Protein AF-A0A822HNU4-F1 (afdb_monomer_lite)

pLDDT: mean 70.46, std 12.96, range [39.0, 88.69]

Structure (mmCIF, N/CA/C/O backbone):
data_AF-A0A822HNU4-F1
#
_entry.id   AF-A0A822HNU4-F1
#
loop_
_atom_site.group_PDB
_atom_site.id
_atom_site.type_symbol
_atom_site.label_atom_id
_atom_site.label_alt_id
_atom_site.label_comp_id
_atom_site.label_asym_id
_atom_site.label_entity_id
_atom_site.label_seq_id
_atom_site.pdbx_PDB_ins_code
_atom_site.Cartn_x
_atom_site.Cartn_y
_atom_site.Cartn_z
_atom_site.occupancy
_atom_site.B_iso_or_equiv
_atom_site.auth_seq_id
_atom_site.auth_comp_id
_atom_site.auth_asym_id
_atom_site.auth_atom_id
_atom_site.pdbx_PDB_model_num
ATOM 1 N N . MET A 1 1 ? 15.288 2.604 12.916 1.00 50.47 1 MET A N 1
ATOM 2 C CA . MET A 1 1 ? 14.546 2.925 11.674 1.00 50.47 1 MET A CA 1
ATOM 3 C C . MET A 1 1 ? 13.458 1.873 11.513 1.00 50.47 1 MET A C 1
ATOM 5 O O . MET A 1 1 ? 13.766 0.708 11.719 1.00 50.47 1 MET A O 1
ATOM 9 N N . LEU A 1 2 ? 12.206 2.253 11.244 1.00 57.34 2 LEU A N 1
ATOM 10 C CA . LEU A 1 2 ? 11.113 1.291 11.057 1.00 57.34 2 LEU A CA 1
ATOM 11 C C . LEU A 1 2 ? 11.173 0.763 9.615 1.00 57.34 2 LEU A C 1
ATOM 13 O O . LEU A 1 2 ? 11.133 1.569 8.686 1.00 57.34 2 LEU A O 1
ATOM 17 N N . THR A 1 3 ? 11.328 -0.547 9.431 1.00 70.06 3 THR A N 1
ATOM 18 C CA . THR A 1 3 ? 11.323 -1.178 8.100 1.00 70.06 3 THR A CA 1
ATOM 19 C C . THR A 1 3 ? 9.888 -1.302 7.575 1.00 70.06 3 THR A C 1
ATOM 21 O O . THR A 1 3 ? 8.951 -1.356 8.373 1.00 70.06 3 THR A O 1
ATOM 24 N N . ARG A 1 4 ? 9.700 -1.410 6.252 1.00 57.56 4 ARG A N 1
ATOM 25 C CA . ARG A 1 4 ? 8.381 -1.603 5.610 1.00 57.56 4 ARG A CA 1
ATOM 26 C C . ARG A 1 4 ? 7.612 -2.789 6.203 1.00 57.56 4 ARG A C 1
ATOM 28 O O . ARG A 1 4 ? 6.430 -2.681 6.506 1.00 57.56 4 ARG A O 1
ATOM 35 N N . GLN A 1 5 ? 8.311 -3.896 6.452 1.00 64.50 5 GLN A N 1
ATOM 36 C CA . GLN A 1 5 ? 7.747 -5.091 7.083 1.00 64.50 5 GLN A CA 1
ATOM 37 C C . GLN A 1 5 ? 7.405 -4.869 8.568 1.00 64.50 5 GLN A C 1
ATOM 39 O O . GLN A 1 5 ? 6.380 -5.352 9.040 1.00 64.50 5 GLN A O 1
ATOM 44 N N . GLY A 1 6 ? 8.215 -4.096 9.300 1.00 65.94 6 GLY A N 1
ATOM 45 C CA . GLY A 1 6 ? 7.912 -3.716 10.683 1.00 65.94 6 GLY A CA 1
ATOM 46 C C . GLY A 1 6 ? 6.702 -2.781 10.788 1.00 65.94 6 GLY A C 1
ATOM 47 O O . GLY A 1 6 ? 5.879 -2.936 11.685 1.00 65.94 6 GLY A O 1
ATOM 48 N N . ALA A 1 7 ? 6.546 -1.850 9.842 1.00 60.84 7 ALA A N 1
ATOM 49 C CA . ALA A 1 7 ? 5.365 -0.992 9.755 1.00 60.84 7 ALA A CA 1
ATOM 50 C C . ALA A 1 7 ? 4.096 -1.807 9.463 1.00 60.84 7 ALA A C 1
ATOM 52 O O . ALA A 1 7 ? 3.082 -1.603 10.126 1.00 60.84 7 ALA A O 1
ATOM 53 N N . ALA A 1 8 ? 4.187 -2.786 8.554 1.00 57.97 8 ALA A N 1
ATOM 54 C CA . ALA A 1 8 ? 3.113 -3.729 8.239 1.00 57.97 8 ALA A CA 1
ATOM 55 C C . ALA A 1 8 ? 2.577 -4.453 9.476 1.00 57.97 8 ALA A C 1
ATOM 57 O O . ALA A 1 8 ? 1.372 -4.501 9.713 1.00 57.97 8 ALA A O 1
ATOM 58 N N . GLN A 1 9 ? 3.494 -5.013 10.270 1.00 65.62 9 GLN A N 1
ATOM 59 C CA . GLN A 1 9 ? 3.158 -5.785 11.463 1.00 65.62 9 GLN A CA 1
ATOM 60 C C . GLN A 1 9 ? 2.494 -4.909 12.526 1.00 65.62 9 GLN A C 1
ATOM 62 O O . GLN A 1 9 ? 1.530 -5.340 13.154 1.00 65.62 9 GLN A O 1
ATOM 67 N N . LEU A 1 10 ? 2.960 -3.667 12.693 1.00 66.75 10 LEU A N 1
ATOM 68 C CA . LEU A 1 10 ? 2.340 -2.714 13.614 1.00 66.75 10 LEU A CA 1
ATOM 69 C C . LEU A 1 10 ? 0.944 -2.291 13.148 1.00 66.75 10 LEU A C 1
ATOM 71 O O . LEU A 1 10 ? 0.032 -2.258 13.965 1.00 66.75 10 LEU A O 1
ATOM 75 N N . ILE A 1 11 ? 0.751 -2.031 11.850 1.00 63.50 11 ILE A N 1
ATOM 76 C CA . ILE A 1 11 ? -0.570 -1.714 11.284 1.00 63.50 11 ILE A CA 1
ATOM 77 C C . ILE A 1 11 ? -1.542 -2.875 11.522 1.00 63.50 11 ILE A C 1
ATOM 79 O O . ILE A 1 11 ? -2.625 -2.661 12.059 1.00 63.50 11 ILE A O 1
ATOM 83 N N . ALA A 1 12 ? -1.140 -4.107 11.194 1.00 64.00 12 ALA A N 1
ATOM 84 C CA . ALA A 1 12 ? -1.966 -5.295 11.404 1.00 64.00 12 ALA A CA 1
ATOM 85 C C . ALA A 1 12 ? -2.309 -5.510 12.889 1.00 64.00 12 ALA A C 1
ATOM 87 O O . ALA A 1 12 ? -3.452 -5.822 13.222 1.00 64.00 12 ALA A O 1
ATOM 88 N N . SER A 1 13 ? -1.342 -5.290 13.786 1.00 65.94 13 SER A N 1
ATOM 89 C CA . SER A 1 13 ? -1.556 -5.361 15.234 1.00 65.94 13 SER A CA 1
ATOM 90 C C . SER A 1 13 ? -2.537 -4.293 15.724 1.00 65.94 13 SER A C 1
ATOM 92 O O . SER A 1 13 ? -3.386 -4.592 16.558 1.00 65.94 13 SER A O 1
ATOM 94 N N . GLU A 1 14 ? -2.449 -3.061 15.219 1.00 66.12 14 GLU A N 1
ATOM 95 C CA . GLU A 1 14 ? -3.356 -1.973 15.600 1.00 66.12 14 GLU A CA 1
ATOM 96 C C . GLU A 1 14 ? -4.771 -2.169 15.043 1.00 66.12 14 GLU A C 1
ATOM 98 O O . GLU A 1 14 ? -5.737 -1.947 15.770 1.00 66.12 14 GLU A O 1
ATOM 103 N N . PHE A 1 15 ? -4.919 -2.663 13.810 1.00 64.56 15 PHE A N 1
ATOM 104 C CA . PHE A 1 15 ? -6.227 -3.045 13.268 1.00 64.56 15 PHE A CA 1
ATOM 105 C C . PHE A 1 15 ? -6.868 -4.180 14.069 1.00 64.56 15 PHE A C 1
ATOM 107 O O . PHE A 1 15 ? -8.034 -4.068 14.434 1.00 64.56 15 PHE A O 1
ATOM 114 N N . ALA A 1 16 ? -6.112 -5.230 14.409 1.00 65.62 16 ALA A N 1
ATOM 115 C CA . ALA A 1 16 ? -6.604 -6.314 15.262 1.00 65.62 16 ALA A CA 1
ATOM 116 C C . ALA A 1 16 ? -6.966 -5.821 16.675 1.00 65.62 16 ALA A C 1
ATOM 118 O O . ALA A 1 16 ? -7.899 -6.321 17.304 1.00 65.62 16 ALA A O 1
ATOM 119 N N . ARG A 1 17 ? -6.242 -4.820 17.188 1.00 66.38 17 ARG A N 1
ATOM 120 C CA . ARG A 1 17 ? -6.564 -4.168 18.461 1.00 66.38 17 ARG A CA 1
ATOM 121 C C . ARG A 1 17 ? -7.878 -3.381 18.369 1.00 66.38 17 ARG A C 1
ATOM 123 O O . ARG A 1 17 ? -8.694 -3.470 19.281 1.00 66.38 17 ARG A O 1
ATOM 130 N N . LEU A 1 18 ? -8.095 -2.650 17.274 1.00 62.41 18 LEU A N 1
ATOM 131 C CA . LEU A 1 18 ? -9.304 -1.858 17.022 1.00 62.41 18 LEU A CA 1
ATOM 132 C C . LEU A 1 18 ? -10.544 -2.711 16.717 1.00 62.41 18 LEU A C 1
ATOM 134 O O . LEU A 1 18 ? -11.634 -2.380 17.176 1.00 62.41 18 LEU A O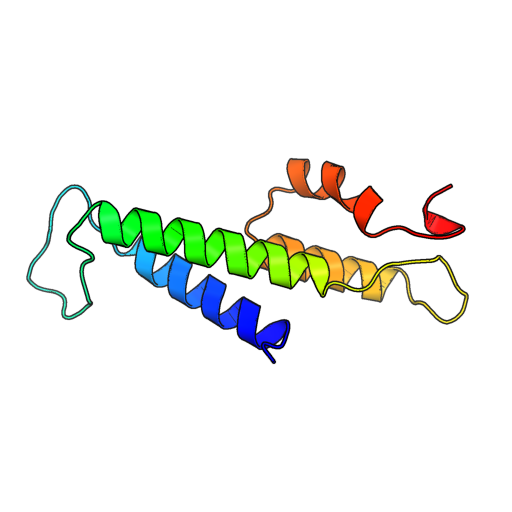 1
ATOM 138 N N . SER A 1 19 ? -10.399 -3.814 15.980 1.00 59.41 19 SER A N 1
ATOM 139 C CA . SER A 1 19 ? -11.516 -4.700 15.613 1.00 59.41 19 SER A CA 1
ATOM 140 C C . SER A 1 19 ? -12.120 -5.441 16.808 1.00 59.41 19 SER A C 1
ATOM 142 O O . SER A 1 19 ? -13.238 -5.934 16.723 1.00 59.41 19 SER A O 1
ATOM 144 N N . ASN A 1 20 ? -11.377 -5.524 17.913 1.00 58.44 20 ASN A N 1
ATOM 145 C CA . ASN A 1 20 ? -11.804 -6.140 19.169 1.00 58.44 20 ASN A CA 1
ATOM 146 C C . ASN A 1 20 ? -12.399 -5.125 20.164 1.00 58.44 20 ASN A C 1
ATOM 148 O O . ASN A 1 20 ? -12.622 -5.457 21.329 1.00 58.44 20 ASN A O 1
ATOM 152 N N . ILE A 1 21 ? -12.642 -3.883 19.734 1.00 56.56 21 ILE A N 1
ATOM 153 C CA . ILE A 1 21 ? -13.325 -2.881 20.552 1.00 56.56 21 ILE A CA 1
ATOM 154 C C . ILE A 1 21 ? -14.826 -3.096 20.413 1.00 56.56 21 ILE A C 1
ATOM 156 O O . ILE A 1 21 ? -15.451 -2.645 19.453 1.00 56.56 21 ILE A O 1
ATOM 160 N N . ASP A 1 22 ? -15.414 -3.762 21.401 1.00 51.56 22 ASP A N 1
ATOM 161 C CA . ASP A 1 22 ? -16.862 -3.793 21.533 1.00 51.56 22 ASP A CA 1
ATOM 162 C C . ASP A 1 22 ? -17.355 -2.443 22.078 1.00 51.56 22 ASP A C 1
ATOM 164 O O . ASP A 1 22 ? -17.272 -2.144 23.270 1.00 51.56 22 ASP A O 1
ATOM 168 N N . ILE A 1 23 ? -17.825 -1.589 21.169 1.00 52.34 23 ILE A N 1
ATOM 169 C CA . ILE A 1 23 ? -18.426 -0.286 21.486 1.00 52.34 23 ILE A CA 1
ATOM 170 C C . ILE A 1 23 ? -19.862 -0.407 22.016 1.00 52.34 23 ILE A C 1
ATOM 172 O O . ILE A 1 23 ? -20.390 0.584 22.520 1.00 52.34 23 ILE A O 1
ATOM 176 N N . ASN A 1 24 ? -20.491 -1.587 21.925 1.00 49.19 24 ASN A N 1
ATOM 177 C CA . ASN A 1 24 ? -21.906 -1.765 22.256 1.00 49.19 24 ASN A CA 1
ATOM 178 C C . ASN A 1 24 ? -22.147 -2.685 23.466 1.00 49.19 24 ASN A C 1
ATOM 180 O O . ASN A 1 24 ? -23.135 -2.470 24.166 1.00 49.19 24 ASN A O 1
ATOM 184 N N . TYR A 1 25 ? -21.263 -3.642 23.772 1.00 45.91 25 TYR A N 1
ATOM 185 C CA . TYR A 1 25 ? -21.374 -4.526 24.941 1.00 45.91 25 TYR A CA 1
ATOM 186 C C . TYR A 1 25 ? -19.997 -4.997 25.447 1.00 45.91 25 TYR A C 1
ATOM 188 O O . TYR A 1 25 ? -19.435 -5.942 24.910 1.00 45.91 25 TYR A O 1
ATOM 196 N N . PRO A 1 26 ? -19.434 -4.432 26.531 1.00 49.28 26 PRO A N 1
ATOM 197 C CA . PRO A 1 26 ? -18.199 -4.962 27.097 1.00 49.28 26 PRO A CA 1
ATOM 198 C C . PRO A 1 26 ? -18.489 -6.296 27.802 1.00 49.28 26 PRO A C 1
ATOM 200 O O . PRO A 1 26 ? -18.816 -6.320 28.993 1.00 49.28 26 PRO A O 1
ATOM 203 N N . ASP A 1 27 ? -18.391 -7.411 27.079 1.00 47.38 27 ASP A N 1
ATOM 204 C CA . ASP A 1 27 ? -18.364 -8.735 27.691 1.00 47.38 27 ASP A CA 1
ATOM 205 C C . ASP A 1 27 ? -17.070 -8.860 28.511 1.00 47.38 27 ASP A C 1
ATOM 207 O O . ASP A 1 27 ? -15.953 -8.861 27.993 1.00 47.38 27 ASP A O 1
ATOM 211 N N . ARG A 1 28 ? -17.226 -8.899 29.837 1.00 50.00 28 ARG A N 1
ATOM 212 C CA . ARG A 1 28 ? -16.124 -8.898 30.812 1.00 50.00 28 ARG A CA 1
ATOM 213 C C . ARG A 1 28 ? -15.438 -10.261 30.946 1.00 50.00 28 ARG A C 1
ATOM 215 O O . ARG A 1 28 ? -14.622 -10.432 31.850 1.00 50.00 28 ARG A O 1
ATOM 222 N N . SER A 1 29 ? -15.791 -11.235 30.109 1.00 54.50 29 SER A N 1
ATOM 223 C CA . SER A 1 29 ? -15.326 -12.618 30.230 1.00 54.50 29 SER A CA 1
ATOM 224 C C . SER A 1 29 ? -14.053 -12.941 29.435 1.00 54.50 29 SER A C 1
ATOM 226 O O . SER A 1 29 ? -13.388 -13.920 29.768 1.00 54.50 29 SER A O 1
ATOM 228 N N . ASN A 1 30 ? -13.650 -12.116 28.456 1.00 43.88 30 ASN A N 1
ATOM 229 C CA . ASN A 1 30 ? -12.450 -12.368 27.649 1.00 43.88 30 ASN A CA 1
ATOM 230 C C . ASN A 1 30 ? -11.263 -11.465 28.028 1.00 43.88 30 ASN A C 1
ATOM 232 O O . ASN A 1 30 ? -11.355 -10.242 28.087 1.00 43.88 30 ASN A O 1
ATOM 236 N N . VAL A 1 31 ? -10.116 -12.106 28.270 1.00 42.78 31 VAL A N 1
ATOM 237 C CA . VAL A 1 31 ? -8.856 -11.560 28.813 1.00 42.78 31 VAL A CA 1
ATOM 238 C C . VAL A 1 31 ? -8.054 -10.784 27.753 1.00 42.78 31 VAL A C 1
ATOM 240 O O . VAL A 1 31 ? -6.850 -10.978 27.587 1.00 42.78 31 VAL A O 1
ATOM 243 N N . HIS A 1 32 ? -8.703 -9.898 27.001 1.00 39.00 32 HIS A N 1
ATOM 244 C CA . HIS A 1 32 ? -8.031 -9.057 26.010 1.00 39.00 32 HIS A CA 1
ATOM 245 C C . HIS A 1 32 ? -8.305 -7.576 26.283 1.00 39.00 32 HIS A C 1
ATOM 247 O O . HIS A 1 32 ? -9.383 -7.237 26.767 1.00 39.00 32 HIS A O 1
ATOM 253 N N . PRO A 1 33 ? -7.316 -6.688 26.061 1.00 43.50 33 PRO A N 1
ATOM 254 C CA . PRO A 1 33 ? -7.400 -5.299 26.488 1.00 43.50 33 PRO A CA 1
ATOM 255 C C . PRO A 1 33 ? -8.479 -4.563 25.688 1.00 43.50 33 PRO A C 1
ATOM 257 O O . PRO A 1 33 ? -8.241 -4.081 24.584 1.00 43.50 33 PRO A O 1
ATOM 260 N N . VAL A 1 34 ? -9.672 -4.486 26.274 1.00 48.31 34 VAL A N 1
ATOM 261 C CA . VAL A 1 34 ? -10.766 -3.622 25.835 1.00 48.31 34 VAL A CA 1
ATOM 262 C C . VAL A 1 34 ? -10.288 -2.175 25.948 1.00 48.31 34 VAL A C 1
ATOM 264 O O . VAL A 1 34 ? -9.829 -1.739 27.004 1.00 48.31 34 VAL A O 1
ATOM 267 N N . ILE A 1 35 ? -10.359 -1.432 24.849 1.00 51.25 35 ILE A N 1
ATOM 268 C CA . ILE A 1 35 ? -10.021 -0.008 24.803 1.00 51.25 35 ILE A CA 1
ATOM 269 C C . ILE A 1 35 ? -11.265 0.760 25.235 1.00 51.25 35 ILE A C 1
ATOM 271 O O . ILE A 1 35 ? -12.270 0.774 24.530 1.00 51.25 35 ILE A O 1
ATOM 275 N N . TYR A 1 36 ? -11.221 1.363 26.420 1.00 51.94 36 TYR A N 1
ATOM 276 C CA . TYR A 1 36 ? -12.414 1.878 27.098 1.00 51.94 36 TYR A CA 1
ATOM 277 C C . TYR A 1 36 ? -12.729 3.344 26.767 1.00 51.94 36 TYR A C 1
ATOM 279 O O . TYR A 1 36 ? -13.736 3.868 27.249 1.00 51.94 36 TYR A O 1
ATOM 287 N N . ARG A 1 37 ? -11.874 4.059 26.015 1.00 56.34 37 ARG A N 1
ATOM 288 C CA . ARG A 1 37 ? -11.999 5.522 25.867 1.00 56.34 37 ARG A CA 1
ATOM 289 C C . ARG A 1 37 ? -11.822 6.005 24.430 1.00 56.34 37 ARG A C 1
ATOM 291 O O . ARG A 1 37 ? -10.854 5.664 23.760 1.00 56.34 37 ARG A O 1
ATOM 298 N N . LEU A 1 38 ? -12.690 6.933 24.014 1.00 60.84 38 LEU A N 1
ATOM 299 C CA . LEU A 1 38 ? -12.640 7.634 22.720 1.00 60.84 38 LEU A CA 1
ATOM 300 C C . LEU A 1 38 ? -11.242 8.200 22.391 1.00 60.84 38 LEU A C 1
ATOM 302 O O . LEU A 1 38 ? -10.808 8.166 21.246 1.00 60.84 38 LEU A O 1
ATOM 306 N N . ALA A 1 39 ? -10.503 8.676 23.396 1.00 62.88 39 ALA A N 1
ATOM 307 C CA . ALA A 1 39 ? -9.140 9.178 23.218 1.00 62.88 39 ALA A CA 1
ATOM 308 C C . ALA A 1 39 ? -8.142 8.095 22.761 1.00 62.88 39 ALA A C 1
ATOM 310 O O . ALA A 1 39 ? -7.253 8.378 21.962 1.00 62.88 39 ALA A O 1
ATOM 311 N N . GLU A 1 40 ? -8.286 6.859 23.239 1.00 60.41 40 GLU A N 1
ATOM 312 C CA . GLU A 1 40 ? -7.416 5.738 22.868 1.00 60.41 40 GLU A CA 1
ATOM 313 C C . GLU A 1 40 ? -7.713 5.244 21.446 1.00 60.41 40 GLU A C 1
ATOM 315 O O . GLU A 1 40 ? -6.787 4.855 20.733 1.00 60.41 40 GLU A O 1
ATOM 320 N N . LEU A 1 41 ? -8.977 5.337 21.014 1.00 63.75 41 LEU A N 1
ATOM 321 C CA . LEU A 1 41 ? -9.397 5.099 19.632 1.00 63.75 41 LEU A CA 1
ATOM 322 C C . LEU A 1 41 ? -8.814 6.161 18.685 1.00 63.75 41 LEU A C 1
ATOM 324 O O . LEU A 1 41 ? -8.170 5.822 17.698 1.00 63.75 41 LEU A O 1
ATOM 328 N N . ILE A 1 42 ? -8.913 7.446 19.045 1.00 67.25 42 ILE A N 1
ATOM 329 C CA . ILE A 1 42 ? -8.321 8.547 18.265 1.00 67.25 42 ILE A CA 1
ATOM 330 C C . ILE A 1 42 ? -6.793 8.394 18.155 1.00 67.25 42 ILE A C 1
ATOM 332 O O . ILE A 1 42 ? -6.208 8.657 17.102 1.00 67.25 42 ILE A O 1
ATOM 336 N N . MET A 1 43 ? -6.112 7.978 19.229 1.00 69.50 43 MET A N 1
ATOM 337 C CA . MET A 1 43 ? -4.667 7.715 19.181 1.00 69.50 43 MET A CA 1
ATOM 338 C C . MET A 1 43 ? -4.321 6.507 18.302 1.00 69.50 43 MET A C 1
ATOM 340 O O . MET A 1 43 ? -3.312 6.553 17.596 1.00 69.50 43 MET A O 1
ATOM 344 N N . ALA A 1 44 ? -5.151 5.460 18.303 1.00 66.38 44 ALA A N 1
ATOM 345 C CA . ALA A 1 44 ? -5.013 4.314 17.405 1.00 66.38 44 ALA A CA 1
ATOM 346 C C . ALA A 1 44 ? -5.097 4.741 15.936 1.00 66.38 44 ALA A C 1
ATOM 348 O O . ALA A 1 44 ? -4.189 4.465 15.157 1.00 66.38 44 ALA A O 1
ATOM 349 N N . GLU A 1 45 ? -6.147 5.485 15.581 1.00 67.75 45 GLU A N 1
ATOM 350 C CA . GLU A 1 45 ? -6.389 5.965 14.219 1.00 67.75 45 GLU A CA 1
ATOM 351 C C . GLU A 1 45 ? -5.240 6.846 13.728 1.00 67.75 45 GLU A C 1
ATOM 353 O O . GLU A 1 45 ? -4.732 6.658 12.622 1.00 67.75 45 GLU A O 1
ATOM 358 N N . LYS A 1 46 ? -4.751 7.762 14.575 1.00 71.19 46 LYS A N 1
ATOM 359 C CA . LYS A 1 46 ? -3.572 8.586 14.261 1.00 71.19 46 LYS A CA 1
ATOM 360 C C . LYS A 1 46 ? -2.306 7.751 14.075 1.00 71.19 46 LYS A C 1
ATOM 362 O O . LYS A 1 46 ? -1.485 8.071 13.212 1.00 71.19 46 LYS A O 1
ATOM 367 N N . THR A 1 47 ? -2.135 6.702 14.875 1.00 72.44 47 THR A N 1
ATOM 368 C CA . THR A 1 47 ? -0.977 5.803 14.789 1.00 72.44 47 THR A CA 1
ATOM 369 C C . THR A 1 47 ? -1.014 5.012 13.487 1.00 72.44 47 THR A C 1
ATOM 371 O O . THR A 1 47 ? -0.020 5.008 12.760 1.00 72.44 47 THR A O 1
ATOM 374 N N . ILE A 1 48 ? -2.170 4.444 13.139 1.00 69.25 48 ILE A N 1
ATOM 375 C CA . ILE A 1 48 ? -2.397 3.762 11.861 1.00 69.25 48 ILE A CA 1
ATOM 376 C C . ILE A 1 48 ? -2.130 4.727 10.705 1.00 69.25 48 ILE A C 1
ATOM 378 O O . ILE A 1 48 ? -1.260 4.445 9.889 1.00 69.25 48 ILE A O 1
ATOM 382 N N . ALA A 1 49 ? -2.758 5.906 10.677 1.00 70.19 49 ALA A N 1
ATOM 383 C CA . ALA A 1 49 ? -2.545 6.898 9.619 1.00 70.19 49 ALA A CA 1
ATOM 384 C C . ALA A 1 49 ? -1.060 7.276 9.446 1.00 70.19 49 ALA A C 1
ATOM 386 O O . ALA A 1 49 ? -0.561 7.383 8.324 1.00 70.19 49 ALA A O 1
ATOM 387 N N . THR A 1 50 ? -0.322 7.412 10.551 1.00 74.62 50 THR A N 1
ATOM 388 C CA . THR A 1 50 ? 1.120 7.704 10.523 1.00 74.62 50 THR A CA 1
ATOM 389 C C . THR A 1 50 ? 1.933 6.537 9.960 1.00 74.62 50 THR A C 1
ATOM 391 O O . THR A 1 50 ? 2.848 6.747 9.160 1.00 74.62 50 THR A O 1
ATOM 394 N N . LEU A 1 51 ? 1.632 5.304 10.375 1.00 69.94 51 LEU A N 1
ATOM 395 C CA . LEU A 1 51 ? 2.312 4.105 9.880 1.00 69.94 51 LEU A CA 1
ATOM 396 C C . LEU A 1 51 ? 2.021 3.870 8.395 1.00 69.94 51 LEU A C 1
ATOM 398 O O . LEU A 1 51 ? 2.933 3.516 7.647 1.00 69.94 51 LEU A O 1
ATOM 402 N N . LEU A 1 52 ? 0.790 4.134 7.957 1.00 69.88 52 LEU A N 1
ATOM 403 C CA . LEU A 1 52 ? 0.385 4.085 6.555 1.00 69.88 52 LEU A CA 1
ATOM 404 C C . LEU A 1 52 ? 1.159 5.099 5.714 1.00 69.88 52 LEU A C 1
ATOM 406 O O . LEU A 1 52 ? 1.776 4.708 4.726 1.00 69.88 52 LEU A O 1
ATOM 410 N N . SER A 1 53 ? 1.216 6.365 6.147 1.00 74.56 53 SER A N 1
ATOM 411 C CA . SER A 1 53 ? 1.997 7.408 5.461 1.00 74.56 53 SER A CA 1
ATOM 412 C C . SER A 1 53 ? 3.458 6.992 5.290 1.00 74.56 53 SER A C 1
ATOM 414 O O . SER A 1 53 ? 3.992 7.024 4.184 1.00 74.56 53 SER A O 1
ATOM 416 N N . LYS A 1 54 ? 4.086 6.492 6.363 1.00 75.94 54 LYS A N 1
ATOM 417 C CA . LYS 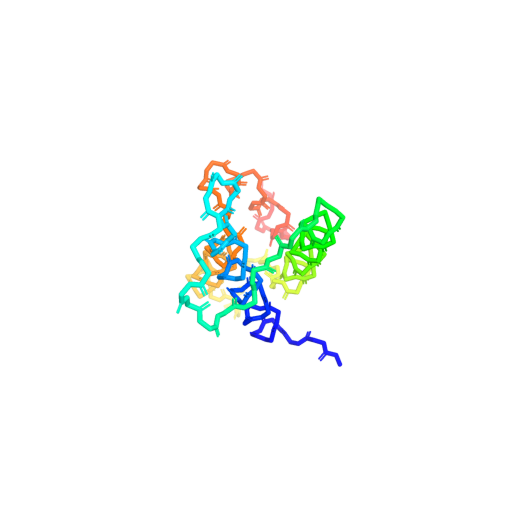A 1 54 ? 5.479 6.018 6.320 1.00 75.94 54 LYS A CA 1
ATOM 418 C C . LYS A 1 54 ? 5.668 4.804 5.410 1.00 75.94 54 LYS A C 1
ATOM 420 O O . LYS A 1 54 ? 6.694 4.696 4.748 1.00 75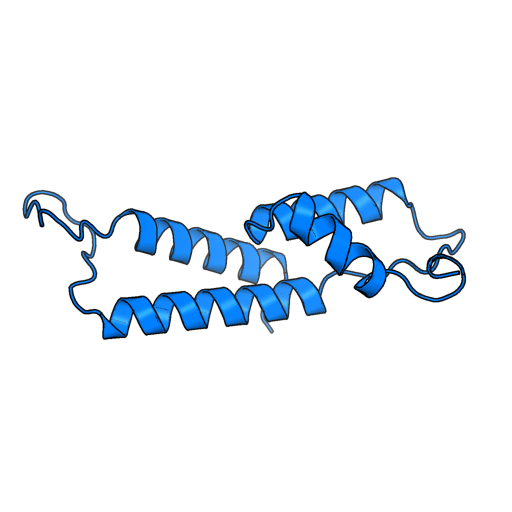.94 54 LYS A O 1
ATOM 425 N N . THR A 1 55 ? 4.705 3.886 5.376 1.00 69.94 55 THR A N 1
ATOM 426 C CA . THR A 1 55 ? 4.768 2.690 4.518 1.00 69.94 55 THR A CA 1
ATOM 427 C C . THR A 1 55 ? 4.662 3.070 3.040 1.00 69.94 55 THR A C 1
ATOM 429 O O . THR A 1 55 ? 5.384 2.523 2.205 1.00 69.94 55 THR A O 1
ATOM 432 N N . LEU A 1 56 ? 3.812 4.047 2.715 1.00 73.75 56 LEU A N 1
ATOM 433 C CA . LEU A 1 56 ? 3.683 4.581 1.360 1.00 73.75 56 LEU A CA 1
ATOM 434 C C . LEU A 1 56 ? 4.954 5.332 0.937 1.00 73.75 56 LEU A C 1
ATOM 436 O O . LEU A 1 56 ? 5.469 5.073 -0.144 1.00 73.75 56 LEU A O 1
ATOM 440 N N . GLU A 1 57 ? 5.533 6.170 1.801 1.00 77.50 57 GLU A N 1
ATOM 441 C CA . GLU A 1 57 ? 6.806 6.864 1.526 1.00 77.50 57 GLU A CA 1
ATOM 442 C C . GLU A 1 57 ? 7.983 5.908 1.262 1.00 77.50 57 GLU A C 1
ATOM 444 O O . GLU A 1 57 ? 8.877 6.225 0.481 1.00 77.50 57 GLU A O 1
ATOM 449 N N . GLN A 1 58 ? 7.989 4.737 1.906 1.00 74.06 58 GLN A N 1
ATOM 450 C CA . GLN A 1 58 ? 9.024 3.712 1.734 1.00 74.06 58 GLN A CA 1
ATOM 451 C C . GLN A 1 58 ? 8.788 2.786 0.532 1.00 74.06 58 GLN A C 1
ATOM 453 O O . GLN A 1 58 ? 9.640 1.943 0.243 1.00 74.06 58 GLN A O 1
ATOM 458 N N . THR A 1 59 ? 7.643 2.887 -0.147 1.00 76.44 59 THR A N 1
ATOM 459 C CA . THR A 1 59 ? 7.354 2.040 -1.310 1.00 76.44 59 THR A CA 1
ATOM 460 C C . THR A 1 59 ? 8.173 2.532 -2.511 1.00 76.44 59 THR A C 1
ATOM 462 O O . THR A 1 59 ? 8.149 3.727 -2.816 1.00 76.44 59 THR A O 1
ATOM 465 N N . PRO A 1 60 ? 8.928 1.646 -3.190 1.00 79.94 60 PRO A N 1
ATOM 466 C CA . PRO A 1 60 ? 9.821 2.044 -4.272 1.00 79.94 60 PRO A CA 1
ATOM 467 C C . PRO A 1 60 ? 9.047 2.642 -5.452 1.00 79.94 60 PRO A C 1
ATOM 469 O O . PRO A 1 60 ? 7.974 2.165 -5.826 1.00 79.94 60 PRO A O 1
ATOM 472 N N . LYS A 1 61 ? 9.615 3.689 -6.056 1.00 86.75 61 LYS A N 1
ATOM 473 C CA . LYS A 1 61 ? 9.076 4.297 -7.275 1.00 86.75 61 LYS A CA 1
ATOM 474 C C . LYS A 1 61 ? 9.506 3.519 -8.514 1.00 86.75 61 LYS A C 1
ATOM 476 O O . LYS A 1 61 ? 10.615 2.984 -8.573 1.00 86.75 61 LYS A O 1
ATOM 481 N N . TYR A 1 62 ? 8.637 3.501 -9.515 1.00 88.00 62 TYR A N 1
ATOM 482 C CA . TYR A 1 62 ? 8.906 2.892 -10.808 1.00 88.00 62 TYR A CA 1
ATOM 483 C C . TYR A 1 62 ? 9.219 3.962 -11.845 1.00 88.00 62 TYR A C 1
ATOM 485 O O . TYR A 1 62 ? 8.417 4.863 -12.088 1.00 88.00 62 TYR A O 1
ATOM 493 N N . ALA A 1 63 ? 10.405 3.854 -12.442 1.00 87.06 63 ALA A N 1
ATOM 494 C CA . ALA A 1 63 ? 10.922 4.790 -13.432 1.00 87.06 63 ALA A CA 1
ATOM 495 C C . ALA A 1 63 ? 10.840 4.245 -14.869 1.00 87.06 63 ALA A C 1
ATOM 497 O O . ALA A 1 63 ? 11.078 4.993 -15.819 1.00 87.06 63 ALA A O 1
ATOM 498 N N . GLY A 1 64 ? 10.532 2.952 -15.031 1.00 84.88 64 GLY A N 1
ATOM 499 C CA . GLY A 1 64 ? 10.526 2.274 -16.329 1.00 84.88 64 GLY A CA 1
ATOM 500 C C . GLY A 1 64 ? 11.921 1.931 -16.854 1.00 84.88 64 GLY A C 1
ATOM 501 O O . GLY A 1 64 ? 12.117 1.858 -18.064 1.00 84.88 64 GLY A O 1
ATOM 502 N N . LYS A 1 65 ? 12.917 1.774 -15.973 1.00 87.06 65 LYS A N 1
ATOM 503 C CA . LYS A 1 65 ? 14.277 1.397 -16.391 1.00 87.06 65 LYS A CA 1
ATOM 504 C C . LYS A 1 65 ? 14.359 -0.095 -16.731 1.00 87.06 65 LYS A C 1
ATOM 506 O O . LYS A 1 65 ? 13.615 -0.900 -16.184 1.00 87.06 65 LYS A 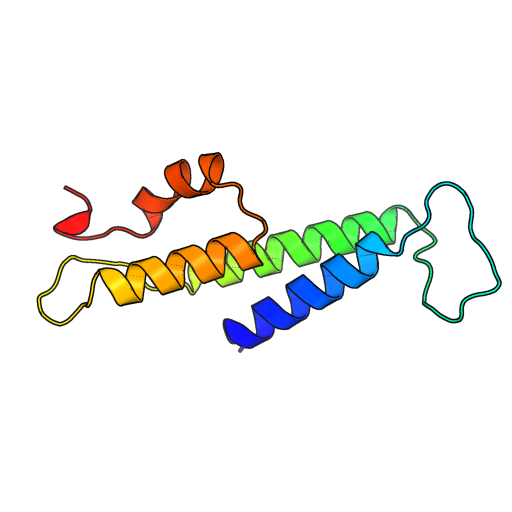O 1
ATOM 511 N N . HIS A 1 66 ? 15.308 -0.471 -17.592 1.00 79.50 66 HIS A N 1
ATOM 512 C CA . HIS A 1 66 ? 15.509 -1.863 -18.025 1.00 79.50 66 HIS A CA 1
ATOM 513 C C . HIS A 1 66 ? 15.857 -2.843 -16.892 1.00 79.50 66 HIS A C 1
ATOM 515 O O . HIS A 1 66 ? 15.638 -4.040 -17.045 1.00 79.50 66 HIS A O 1
ATOM 521 N N . ASP A 1 67 ? 16.396 -2.352 -15.777 1.00 83.38 67 ASP A N 1
ATOM 522 C CA . ASP A 1 67 ? 16.715 -3.124 -14.574 1.00 83.38 67 ASP A CA 1
ATOM 523 C C . ASP A 1 67 ? 15.529 -3.257 -13.602 1.00 83.38 67 ASP A C 1
ATOM 525 O O . ASP A 1 67 ? 15.617 -4.002 -12.629 1.00 83.38 67 ASP A O 1
ATOM 529 N N . GLN A 1 68 ? 14.412 -2.566 -13.856 1.00 82.06 68 GLN A N 1
ATOM 530 C CA . GLN A 1 68 ? 13.210 -2.631 -13.028 1.00 82.06 68 GLN A CA 1
ATOM 531 C C . GLN A 1 68 ? 12.191 -3.607 -13.619 1.00 82.06 68 GLN A C 1
ATOM 533 O O . GLN A 1 68 ? 11.634 -3.380 -14.694 1.00 82.06 68 GLN A O 1
ATOM 538 N N . ASN A 1 69 ? 11.880 -4.665 -12.873 1.00 87.88 69 ASN A N 1
ATOM 539 C CA . ASN A 1 69 ? 10.793 -5.569 -13.219 1.00 87.88 69 ASN A CA 1
ATOM 540 C C . ASN A 1 69 ? 9.438 -4.932 -12.856 1.00 87.88 69 ASN A C 1
ATOM 542 O O . ASN A 1 69 ? 9.148 -4.684 -11.684 1.00 87.88 69 ASN A O 1
ATOM 546 N N . ALA A 1 70 ? 8.614 -4.657 -13.871 1.00 86.25 70 ALA A N 1
ATOM 547 C CA . ALA A 1 70 ? 7.299 -4.042 -13.700 1.00 86.25 70 ALA A CA 1
ATOM 548 C C . ALA A 1 70 ? 6.344 -4.917 -12.873 1.00 86.25 70 ALA A C 1
ATOM 550 O O . ALA A 1 70 ? 5.615 -4.395 -12.031 1.00 86.25 70 ALA A O 1
ATOM 551 N N . ASP A 1 71 ? 6.384 -6.237 -13.072 1.00 87.56 71 ASP A N 1
ATOM 552 C CA . ASP A 1 71 ? 5.506 -7.180 -12.375 1.00 87.56 71 ASP A CA 1
ATOM 553 C C . ASP A 1 71 ? 5.878 -7.285 -10.894 1.00 87.56 71 ASP A C 1
ATOM 555 O O . ASP A 1 71 ? 5.009 -7.327 -10.023 1.00 87.56 71 ASP A O 1
ATOM 559 N N . GLU A 1 72 ? 7.175 -7.292 -10.588 1.00 87.31 72 GLU A N 1
ATOM 560 C CA . GLU A 1 72 ? 7.670 -7.302 -9.209 1.00 87.31 72 GLU A CA 1
ATOM 561 C C . GLU A 1 72 ? 7.283 -6.011 -8.480 1.00 87.31 72 GLU A C 1
ATOM 563 O O . GLU A 1 72 ? 6.708 -6.063 -7.393 1.00 87.31 72 GLU A O 1
ATOM 568 N N . TRP A 1 73 ? 7.492 -4.856 -9.119 1.00 88.69 73 TRP A N 1
ATOM 569 C CA . TRP A 1 73 ? 7.080 -3.567 -8.567 1.00 88.69 73 TRP A CA 1
ATOM 570 C C . TRP A 1 73 ? 5.564 -3.480 -8.336 1.00 88.69 73 TRP A C 1
ATOM 572 O O . TRP A 1 73 ? 5.121 -2.9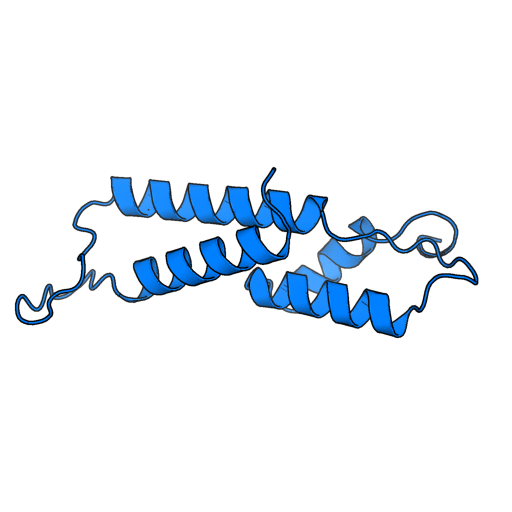88 -7.295 1.00 88.69 73 TRP A O 1
ATOM 582 N N . LEU A 1 74 ? 4.759 -3.973 -9.281 1.00 86.00 74 LEU A N 1
ATOM 583 C CA . LEU A 1 74 ? 3.303 -3.940 -9.170 1.00 86.00 74 LEU A CA 1
ATOM 584 C C . LEU A 1 74 ? 2.810 -4.839 -8.031 1.00 86.00 74 LEU A C 1
ATOM 586 O O . LEU A 1 74 ? 1.949 -4.424 -7.253 1.00 86.00 74 LEU A O 1
ATOM 590 N N . ASN A 1 75 ? 3.375 -6.041 -7.892 1.00 85.81 75 ASN A N 1
ATOM 591 C CA . ASN A 1 75 ? 3.063 -6.941 -6.780 1.00 85.81 75 ASN A CA 1
ATOM 592 C C . ASN A 1 75 ? 3.412 -6.309 -5.428 1.00 85.81 75 ASN A C 1
ATOM 594 O O . ASN A 1 75 ? 2.620 -6.382 -4.484 1.00 85.81 75 ASN A O 1
ATOM 598 N N . ASP A 1 76 ? 4.548 -5.620 -5.357 1.00 83.81 76 ASP A N 1
ATOM 599 C CA . ASP A 1 76 ? 4.956 -4.855 -4.187 1.00 83.81 76 ASP A CA 1
ATOM 600 C C . ASP A 1 76 ? 3.966 -3.730 -3.864 1.00 83.81 76 ASP A C 1
ATOM 602 O O . ASP A 1 76 ? 3.549 -3.578 -2.711 1.00 83.81 76 ASP A O 1
ATOM 606 N N . LEU A 1 77 ? 3.553 -2.947 -4.860 1.00 85.00 77 LEU A N 1
ATOM 607 C CA . LEU A 1 77 ? 2.588 -1.868 -4.663 1.00 85.00 77 LEU A CA 1
ATOM 608 C C . LEU A 1 77 ? 1.231 -2.410 -4.195 1.00 85.00 77 LEU A C 1
ATOM 610 O O . LEU A 1 77 ? 0.642 -1.869 -3.258 1.00 85.00 77 LEU A O 1
ATOM 614 N N . ILE A 1 78 ? 0.763 -3.513 -4.785 1.00 84.06 78 ILE A N 1
ATOM 615 C CA . ILE A 1 78 ? -0.471 -4.197 -4.375 1.00 84.06 78 ILE A CA 1
ATOM 616 C C . ILE A 1 78 ? -0.365 -4.677 -2.925 1.00 84.06 78 ILE A C 1
ATOM 618 O O . ILE A 1 78 ? -1.311 -4.494 -2.155 1.00 84.06 78 ILE A O 1
ATOM 622 N N . ALA A 1 79 ? 0.769 -5.258 -2.525 1.00 82.25 79 ALA A N 1
ATOM 623 C CA . ALA A 1 79 ? 0.990 -5.688 -1.148 1.00 82.25 79 ALA A CA 1
ATOM 624 C C . ALA A 1 79 ? 0.940 -4.503 -0.169 1.00 82.25 79 ALA A C 1
ATOM 626 O O . ALA A 1 79 ? 0.262 -4.596 0.856 1.00 82.25 79 ALA A O 1
ATOM 627 N N . THR A 1 80 ? 1.565 -3.367 -0.510 1.00 79.88 80 THR A N 1
ATOM 628 C CA . THR A 1 80 ? 1.453 -2.134 0.290 1.00 79.88 80 THR A CA 1
ATOM 629 C C . THR A 1 80 ? 0.004 -1.666 0.387 1.00 79.88 80 THR A C 1
ATOM 631 O O . THR A 1 80 ? -0.467 -1.405 1.491 1.00 79.88 80 THR A O 1
ATOM 634 N N . CYS A 1 81 ? -0.716 -1.573 -0.733 1.00 81.38 81 CYS A N 1
ATOM 635 C CA . CYS A 1 81 ? -2.103 -1.109 -0.744 1.00 81.38 81 CYS A CA 1
ATOM 636 C C . CYS A 1 81 ? -3.018 -2.020 0.085 1.00 81.38 81 CYS A C 1
ATOM 638 O O . CYS A 1 81 ? -3.837 -1.517 0.847 1.00 81.38 81 CYS A O 1
ATOM 640 N N . ARG A 1 82 ? -2.840 -3.346 0.007 1.00 79.69 82 ARG A N 1
ATOM 641 C CA . ARG A 1 82 ? -3.588 -4.316 0.827 1.00 79.69 82 ARG A CA 1
ATOM 642 C C . ARG A 1 82 ? -3.281 -4.182 2.311 1.00 79.69 82 ARG A C 1
ATOM 644 O O . ARG A 1 82 ? -4.198 -4.162 3.120 1.00 79.69 82 ARG A O 1
ATOM 651 N N . MET A 1 83 ? -2.004 -4.067 2.673 1.00 70.50 83 MET A N 1
ATOM 652 C CA . MET A 1 83 ? -1.604 -3.820 4.062 1.00 70.50 83 MET A CA 1
ATOM 653 C C . MET A 1 83 ? -2.156 -2.500 4.595 1.00 70.50 83 MET A C 1
ATOM 655 O O . MET A 1 83 ? -2.385 -2.358 5.792 1.00 70.50 83 MET A O 1
ATOM 659 N N . ALA A 1 84 ? -2.340 -1.538 3.697 1.00 69.69 84 ALA A N 1
ATOM 660 C CA . ALA A 1 84 ? -2.851 -0.226 4.010 1.00 69.69 84 ALA A CA 1
ATOM 661 C C . ALA A 1 84 ? -4.383 -0.130 4.029 1.00 69.69 84 ALA A C 1
ATOM 663 O O . ALA A 1 84 ? -4.909 0.961 4.239 1.00 69.69 84 ALA A O 1
ATOM 664 N N . ASP A 1 85 ? -5.075 -1.246 3.780 1.00 71.31 85 ASP A N 1
ATOM 665 C CA . ASP A 1 85 ? -6.524 -1.312 3.559 1.00 71.31 85 ASP A CA 1
ATOM 666 C C . ASP A 1 85 ? -7.019 -0.269 2.534 1.00 71.31 85 ASP A C 1
ATOM 668 O O . ASP A 1 85 ? -8.108 0.303 2.610 1.00 71.31 85 ASP A O 1
ATOM 672 N N . ILE A 1 86 ? -6.171 0.023 1.544 1.00 75.50 86 ILE A N 1
ATOM 673 C CA . ILE A 1 86 ? -6.482 0.955 0.469 1.00 75.50 86 ILE A CA 1
ATOM 674 C C . ILE A 1 86 ? -7.333 0.206 -0.548 1.00 75.50 86 ILE A C 1
ATOM 676 O O . ILE A 1 86 ? -6.859 -0.680 -1.259 1.00 75.50 86 ILE A O 1
ATOM 680 N N . THR A 1 87 ? -8.597 0.614 -0.651 1.00 78.31 87 THR A N 1
ATOM 681 C CA . THR A 1 87 ? -9.520 0.129 -1.686 1.00 78.31 87 THR A CA 1
ATOM 682 C C . THR A 1 87 ? -8.913 0.281 -3.080 1.00 78.31 87 THR A C 1
ATOM 684 O O . THR A 1 87 ? -8.228 1.270 -3.347 1.00 78.31 87 THR A O 1
ATOM 687 N N . GLU A 1 88 ? -9.250 -0.616 -4.002 1.00 76.19 88 GLU A N 1
ATOM 688 C CA . GLU A 1 88 ? -8.787 -0.559 -5.394 1.00 76.19 88 GLU A CA 1
ATOM 689 C C . GLU A 1 88 ? -9.046 0.813 -6.047 1.00 76.19 88 GLU A C 1
ATOM 691 O O . GLU A 1 88 ? -8.158 1.397 -6.665 1.00 76.19 88 GLU A O 1
ATOM 696 N N . ALA A 1 89 ? -10.218 1.407 -5.798 1.00 76.88 89 ALA A N 1
ATOM 697 C CA . ALA A 1 89 ? -10.572 2.738 -6.293 1.00 76.88 89 ALA A CA 1
ATOM 698 C C . ALA A 1 89 ? -9.655 3.862 -5.769 1.00 76.88 89 ALA A C 1
ATOM 700 O O . ALA A 1 89 ? -9.406 4.838 -6.478 1.00 76.88 89 ALA A O 1
ATOM 701 N N . HIS A 1 90 ? -9.154 3.754 -4.535 1.00 76.44 90 HIS A N 1
ATOM 702 C CA . HIS A 1 90 ? -8.156 4.686 -4.000 1.00 76.44 90 HIS A CA 1
ATOM 703 C C . HIS A 1 90 ? -6.746 4.351 -4.476 1.00 76.44 90 HIS A C 1
ATOM 705 O O . HIS A 1 90 ? -5.991 5.275 -4.773 1.00 76.44 90 HIS A O 1
ATOM 711 N N . ALA A 1 91 ? -6.411 3.066 -4.610 1.00 80.38 91 ALA A N 1
ATOM 712 C CA . ALA A 1 91 ? -5.128 2.621 -5.142 1.00 80.38 91 ALA A CA 1
ATOM 713 C C . ALA A 1 91 ? -4.893 3.223 -6.538 1.00 80.38 91 ALA A C 1
ATOM 715 O O . ALA A 1 91 ? -3.864 3.854 -6.769 1.00 80.38 91 ALA A O 1
ATOM 716 N N . LEU A 1 92 ? -5.897 3.166 -7.420 1.00 80.56 92 LEU A N 1
ATOM 717 C CA . LEU A 1 92 ? -5.844 3.771 -8.758 1.00 80.56 92 LEU A CA 1
ATOM 718 C C . LEU A 1 92 ? -5.535 5.278 -8.743 1.00 80.56 92 LEU A C 1
ATOM 720 O O . LEU A 1 92 ? -4.846 5.773 -9.633 1.00 80.56 92 LEU A O 1
ATOM 724 N N . LYS A 1 93 ? -5.999 6.012 -7.725 1.00 81.50 93 LYS A N 1
ATOM 725 C CA . LYS A 1 93 ? -5.735 7.456 -7.588 1.00 81.50 93 LYS A CA 1
ATOM 726 C C . LYS A 1 93 ? -4.308 7.760 -7.138 1.00 81.50 93 LYS A C 1
ATOM 728 O O . LYS A 1 93 ? -3.803 8.835 -7.448 1.00 81.50 93 LYS A O 1
ATOM 733 N N . ILE A 1 94 ? -3.674 6.847 -6.401 1.00 81.62 94 ILE A N 1
ATOM 734 C CA . ILE A 1 94 ? -2.330 7.048 -5.843 1.00 81.62 94 ILE A CA 1
ATOM 735 C C . ILE A 1 94 ? -1.227 6.391 -6.678 1.00 81.62 94 ILE A C 1
ATOM 737 O O . ILE A 1 94 ? -0.083 6.804 -6.559 1.00 81.62 94 ILE A O 1
ATOM 741 N N . ILE A 1 95 ? -1.529 5.444 -7.576 1.00 83.62 95 ILE A N 1
ATOM 742 C CA . ILE A 1 95 ? -0.538 4.859 -8.507 1.00 83.62 95 ILE A CA 1
ATOM 743 C C . ILE A 1 95 ? 0.351 5.929 -9.180 1.00 83.62 95 ILE A C 1
ATOM 745 O O . ILE A 1 95 ? 1.572 5.763 -9.151 1.00 83.62 95 ILE A O 1
ATOM 749 N N . PRO A 1 96 ? -0.176 7.069 -9.682 1.00 85.56 96 PRO A N 1
ATOM 750 C CA . PRO A 1 96 ? 0.656 8.109 -10.295 1.00 85.56 96 PRO A CA 1
ATOM 751 C C . PRO A 1 96 ? 1.716 8.727 -9.370 1.00 85.56 96 PRO A C 1
ATOM 753 O O . PRO A 1 96 ? 2.674 9.328 -9.860 1.00 85.56 96 PRO A O 1
ATOM 756 N N . THR A 1 97 ? 1.577 8.613 -8.042 1.00 84.69 97 THR A N 1
ATOM 757 C CA . THR A 1 97 ? 2.587 9.110 -7.090 1.00 84.69 97 THR A CA 1
ATOM 758 C C . THR A 1 97 ? 3.791 8.180 -6.964 1.00 84.69 97 THR A C 1
ATOM 760 O O . THR A 1 97 ? 4.858 8.621 -6.534 1.00 84.69 97 THR A O 1
ATOM 763 N N . PHE A 1 98 ? 3.630 6.916 -7.363 1.00 86.25 98 PHE A N 1
ATOM 764 C CA . PHE A 1 98 ? 4.683 5.898 -7.375 1.00 86.25 98 PHE A CA 1
ATOM 765 C C . PHE A 1 98 ? 5.374 5.767 -8.736 1.00 86.25 98 PHE A C 1
ATOM 767 O O . PHE A 1 98 ? 6.339 5.019 -8.852 1.00 86.25 98 PHE A O 1
ATOM 774 N N . LEU A 1 99 ? 4.913 6.502 -9.750 1.00 87.81 99 LEU A N 1
ATOM 775 C CA . LEU A 1 99 ? 5.546 6.581 -11.062 1.00 87.81 99 LEU A CA 1
ATOM 776 C C . LEU A 1 99 ? 6.484 7.792 -11.129 1.00 87.81 99 LEU A C 1
ATOM 778 O O . LEU A 1 99 ? 6.162 8.890 -10.659 1.00 87.81 99 LEU A O 1
ATOM 782 N N . GLU A 1 100 ? 7.646 7.610 -11.745 1.00 87.81 100 GLU A N 1
ATOM 783 C CA . GLU A 1 100 ? 8.614 8.668 -12.025 1.00 87.81 100 GLU A CA 1
ATOM 784 C C . GLU A 1 100 ? 9.253 8.489 -13.410 1.00 87.81 100 GLU A C 1
ATOM 786 O O . GLU A 1 100 ? 9.040 7.486 -14.085 1.00 87.81 100 GLU A O 1
ATOM 791 N N . GLY A 1 101 ? 10.019 9.483 -13.865 1.00 84.81 101 GLY A N 1
ATOM 792 C CA . GLY A 1 101 ? 10.718 9.407 -15.151 1.00 84.81 101 GLY A CA 1
ATOM 793 C C . GLY A 1 101 ? 9.785 9.119 -16.333 1.00 84.81 101 GLY A C 1
ATOM 794 O O . GLY A 1 101 ? 8.731 9.743 -16.463 1.00 84.81 101 GLY A O 1
ATOM 795 N N . HIS A 1 102 ? 10.185 8.172 -17.184 1.00 77.75 102 HIS A N 1
ATOM 796 C CA . HIS A 1 102 ? 9.443 7.788 -18.388 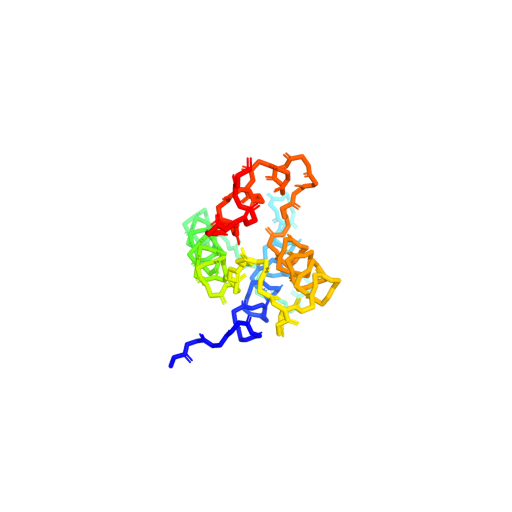1.00 77.75 102 HIS A CA 1
ATOM 797 C C . HIS A 1 102 ? 8.134 7.060 -18.084 1.00 77.75 102 HIS A C 1
ATOM 799 O O . HIS A 1 102 ? 7.189 7.186 -18.849 1.00 77.75 102 HIS A O 1
ATOM 805 N N . ALA A 1 103 ? 8.043 6.354 -16.955 1.00 81.06 103 ALA A N 1
ATOM 806 C CA . ALA A 1 103 ? 6.826 5.639 -16.578 1.00 81.06 103 ALA A CA 1
ATOM 807 C C . ALA A 1 103 ? 5.669 6.566 -16.163 1.00 81.06 103 ALA A C 1
ATOM 809 O O . ALA A 1 103 ? 4.542 6.106 -16.012 1.00 81.06 103 ALA A O 1
ATOM 810 N N . LYS A 1 104 ? 5.942 7.859 -15.942 1.00 81.06 104 LYS A N 1
ATOM 811 C CA . LYS A 1 104 ? 4.932 8.862 -15.579 1.00 81.06 104 LYS A CA 1
ATOM 812 C C . LYS A 1 104 ? 4.327 9.590 -16.792 1.00 81.06 104 LYS A C 1
ATOM 814 O O . LYS A 1 104 ? 3.343 10.307 -16.614 1.00 81.06 104 LYS A O 1
ATOM 819 N N . GLN A 1 105 ? 4.960 9.481 -17.962 1.00 68.75 105 GLN A N 1
ATOM 820 C CA . GLN A 1 105 ? 4.547 10.139 -19.210 1.00 68.75 105 GLN A CA 1
ATOM 821 C C . GLN A 1 105 ? 3.406 9.374 -19.876 1.00 68.75 105 GLN A C 1
ATOM 823 O O . GLN A 1 105 ? 2.528 10.061 -20.440 1.00 68.75 105 GLN A O 1
#

Sequence (105 aa):
MLTRQGAAQLIASEFARLSNIDINYPDRSNVHPVIYRLAELIMAEKTIATLLSKTLEQTPKYAGKHDQNADEWLNDLIATCRMADITEAHALKIIPTFLEGHAKQ

Radius of gyration: 17.57 Å; chains: 1; bounding box: 39×23×50 Å

Foldseek 3Di:
DQDLVNLLVVLVVLVVLVVPAPPPDPPVPDPHDHDDDPVVVVVSVVSLVVSLVVSVVPQAADAPDPPDDPVVSVVSLVVSCVSNVNDPVRSVVCNLVRYDHPRND

Secondary structure (DSSP, 8-state):
---HHHHHHHHHHHHHHHHT--SS---TTS-S-----HHHHHHHHHHHHHHHHHHHHTSPPB---TTS-HHHHHHHHHHHHHHTT--HHHHHHHHHHHB-GGGG-